Protein AF-A0A8J3K0A5-F1 (afdb_monomer)

Nearest PDB structures (foldseek):
  3t5o-assembly1_A  TM=2.737E-01  e=1.338E+00  Homo sapiens
  2wcy-assembly1_A  TM=2.728E-01  e=3.460E+00  Homo sapiens

pLDDT: mean 85.43, std 21.84, range [30.73, 98.69]

Radius of gyration: 24.12 Å; Cα contacts (8 Å, |Δi|>4): 200; chains: 1; bounding box: 89×27×46 Å

Structure (mmCIF, N/CA/C/O backbone):
data_AF-A0A8J3K0A5-F1
#
_entry.id   AF-A0A8J3K0A5-F1
#
loop_
_atom_site.group_PDB
_atom_site.id
_atom_site.type_symbol
_atom_site.label_atom_id
_atom_site.label_alt_id
_atom_site.label_comp_id
_atom_site.label_asym_id
_atom_site.label_entity_id
_atom_site.label_seq_id
_atom_site.pdbx_PDB_ins_code
_atom_site.Cartn_x
_atom_site.Cartn_y
_atom_site.Cartn_z
_atom_site.occupancy
_atom_site.B_iso_or_equiv
_atom_site.auth_seq_id
_atom_site.auth_comp_id
_atom_site.auth_asym_id
_atom_site.auth_atom_id
_atom_site.pdbx_PDB_model_num
ATOM 1 N N . MET A 1 1 ? -73.457 10.875 -28.216 1.00 34.12 1 MET A N 1
ATOM 2 C CA . MET A 1 1 ? -73.947 10.151 -27.025 1.00 34.12 1 MET A CA 1
ATOM 3 C C . MET A 1 1 ? -72.743 9.492 -26.361 1.00 34.12 1 MET A C 1
ATOM 5 O O . MET A 1 1 ? -71.979 8.877 -27.096 1.00 34.12 1 MET A O 1
ATOM 9 N N . PRO A 1 2 ? -72.504 9.724 -25.061 1.00 48.94 2 PRO A N 1
ATOM 10 C CA . PRO A 1 2 ? -71.159 9.831 -24.486 1.00 48.94 2 PRO A CA 1
ATOM 11 C C . PRO A 1 2 ? -70.897 8.840 -23.332 1.00 48.94 2 PRO A C 1
ATOM 13 O O . PRO A 1 2 ? -71.822 8.255 -22.785 1.00 48.94 2 PRO A O 1
ATOM 16 N N . SER A 1 3 ? -69.640 8.712 -22.911 1.00 42.50 3 SER A N 1
ATOM 17 C CA . SER A 1 3 ? -69.255 8.352 -21.535 1.00 42.50 3 SER A CA 1
ATOM 18 C C . SER A 1 3 ? -67.765 8.687 -21.392 1.00 42.50 3 SER A C 1
ATOM 20 O O . SER A 1 3 ? -66.949 8.043 -22.035 1.00 42.50 3 SER A O 1
ATOM 22 N N . SER A 1 4 ? -67.365 9.825 -20.823 1.00 46.44 4 SER A N 1
ATOM 23 C CA . SER A 1 4 ? -67.438 10.253 -19.411 1.00 46.44 4 SER A CA 1
ATOM 24 C C . SER A 1 4 ? -66.067 10.079 -18.745 1.00 46.44 4 SER A C 1
ATOM 26 O O . SER A 1 4 ? -65.517 8.983 -18.764 1.00 46.44 4 SER A O 1
ATOM 28 N N . GLY A 1 5 ? -65.560 11.155 -18.127 1.00 36.53 5 GLY A N 1
ATOM 29 C CA . GLY A 1 5 ? -64.600 11.066 -17.019 1.00 36.53 5 GLY A CA 1
ATOM 30 C C . GLY A 1 5 ? -63.287 11.845 -17.165 1.00 36.53 5 GLY A C 1
ATOM 31 O O . GLY A 1 5 ? -62.272 11.284 -17.555 1.00 36.53 5 GLY A O 1
ATOM 32 N N . TYR A 1 6 ? -63.289 13.118 -16.764 1.00 30.73 6 TYR A N 1
ATOM 33 C CA . TYR A 1 6 ? -62.121 13.837 -16.210 1.00 30.73 6 TYR A CA 1
ATOM 34 C C . TYR A 1 6 ? -61.970 13.490 -14.686 1.00 30.73 6 TYR A C 1
ATOM 36 O O . TYR A 1 6 ? -62.860 12.822 -14.165 1.00 30.73 6 TYR A O 1
ATOM 44 N N . PRO A 1 7 ? -61.063 14.094 -13.872 1.00 55.75 7 PRO A N 1
ATOM 45 C CA . PRO A 1 7 ? -59.589 14.001 -13.784 1.00 55.75 7 PRO A CA 1
ATOM 46 C C . PRO A 1 7 ? -59.056 13.712 -12.327 1.00 55.75 7 PRO A C 1
ATOM 48 O O . PRO A 1 7 ? -59.836 13.552 -11.398 1.00 55.75 7 PRO A O 1
ATOM 51 N N . VAL A 1 8 ? -57.718 13.781 -12.123 1.00 37.50 8 VAL A N 1
ATOM 52 C CA . VAL A 1 8 ? -56.935 14.041 -10.862 1.00 37.50 8 VAL A CA 1
ATOM 53 C C . VAL A 1 8 ? -56.779 12.931 -9.793 1.00 37.50 8 VAL A C 1
ATOM 55 O O . VAL A 1 8 ? -57.754 12.401 -9.283 1.00 37.50 8 VAL A O 1
ATOM 58 N N . GLN A 1 9 ? -55.520 12.694 -9.365 1.00 33.16 9 GLN A N 1
ATOM 59 C CA . GLN A 1 9 ? -54.971 12.785 -7.979 1.00 33.16 9 GLN A CA 1
ATOM 60 C C . GLN A 1 9 ? -53.694 11.929 -7.855 1.00 33.16 9 GLN A C 1
ATOM 62 O O . GLN A 1 9 ? -53.732 10.708 -7.914 1.00 33.16 9 GLN A O 1
ATOM 67 N N . SER A 1 10 ? -52.506 12.547 -7.830 1.00 47.12 10 SER A N 1
ATOM 68 C CA . SER A 1 10 ? -51.773 12.875 -6.591 1.00 47.12 10 SER A CA 1
ATOM 69 C C . SER A 1 10 ? -51.840 11.763 -5.554 1.00 47.12 10 SER A C 1
ATOM 71 O O . SER A 1 10 ? -52.837 11.699 -4.841 1.00 47.12 10 SER A O 1
ATOM 73 N N . 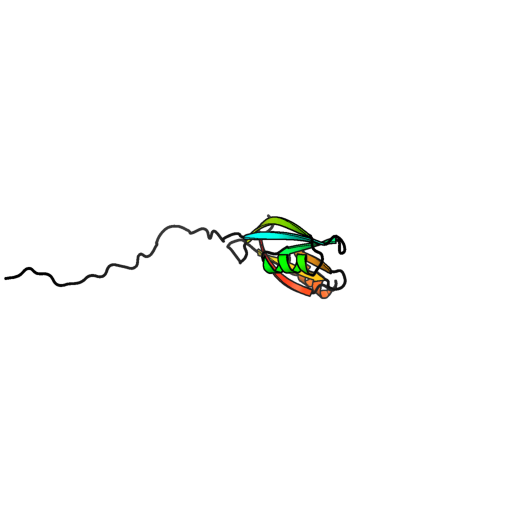ARG A 1 11 ? -50.777 10.955 -5.417 1.00 46.47 11 ARG A N 1
ATOM 74 C CA . ARG A 1 11 ? -50.453 10.263 -4.161 1.00 46.47 11 ARG A CA 1
ATOM 75 C C . ARG A 1 11 ? -48.939 10.158 -3.966 1.00 46.47 11 ARG A C 1
ATOM 77 O O . ARG A 1 11 ? -48.267 9.348 -4.583 1.00 46.47 11 ARG A O 1
ATOM 84 N N . ILE A 1 12 ? -48.487 11.028 -3.067 1.00 45.94 12 ILE A N 1
ATOM 85 C CA . ILE A 1 12 ? -47.586 10.783 -1.936 1.00 45.94 12 ILE A CA 1
ATOM 86 C C . ILE A 1 12 ? -46.203 10.175 -2.200 1.00 45.94 12 ILE A C 1
ATOM 88 O O . ILE A 1 12 ? -46.033 9.005 -2.518 1.00 45.94 12 ILE A O 1
ATOM 92 N N . SER A 1 13 ? -45.213 11.013 -1.882 1.00 50.41 13 SER A N 1
ATOM 93 C CA . SER A 1 13 ? -43.961 10.638 -1.233 1.00 50.41 13 SER A CA 1
ATOM 94 C C . SER A 1 13 ? -44.170 9.450 -0.290 1.00 50.41 13 SER A C 1
ATOM 96 O O . SER A 1 13 ? -44.820 9.581 0.750 1.00 50.41 13 SER A O 1
ATOM 98 N N . SER A 1 14 ? -43.624 8.288 -0.638 1.00 45.75 14 SER A N 1
ATOM 99 C CA . SER A 1 14 ? -43.356 7.260 0.356 1.00 45.75 14 SER A CA 1
ATOM 100 C C . SER A 1 14 ? -42.102 7.687 1.1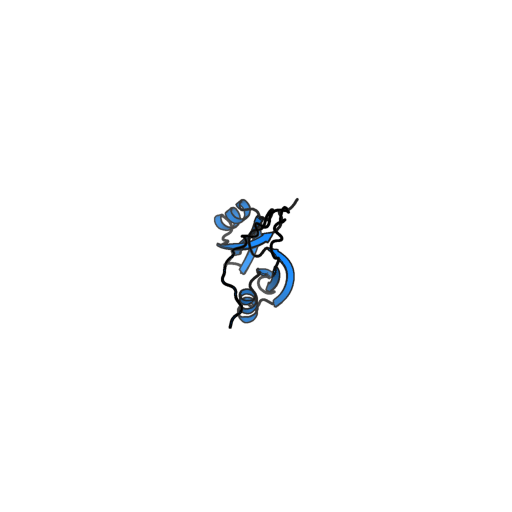07 1.00 45.75 14 SER A C 1
ATOM 102 O O . SER A 1 14 ? -40.979 7.367 0.720 1.00 45.75 14 SER A O 1
ATOM 104 N N . ALA A 1 15 ? -42.316 8.438 2.188 1.00 44.31 15 ALA A N 1
ATOM 105 C CA . ALA A 1 15 ? -41.392 8.448 3.303 1.00 44.31 15 ALA A CA 1
ATOM 106 C C . ALA A 1 15 ? -41.180 6.989 3.720 1.00 44.31 15 ALA A C 1
ATOM 108 O O . ALA A 1 15 ? -42.092 6.340 4.232 1.00 44.31 15 ALA A O 1
ATOM 109 N N . GLN A 1 16 ? -39.994 6.456 3.448 1.00 38.62 16 GLN A N 1
ATOM 110 C CA . GLN A 1 16 ? -39.589 5.158 3.957 1.00 38.62 16 GLN A CA 1
ATOM 111 C C . GLN A 1 16 ? -39.227 5.347 5.435 1.00 38.62 16 GLN A C 1
ATOM 113 O O . GLN A 1 16 ? -38.073 5.561 5.797 1.00 38.62 16 GLN A O 1
ATOM 118 N N . THR A 1 17 ? -40.240 5.358 6.300 1.00 42.75 17 THR A N 1
ATOM 119 C CA . THR A 1 17 ? -40.059 5.241 7.745 1.00 42.75 17 THR A CA 1
ATOM 120 C C . THR A 1 17 ? -39.925 3.765 8.115 1.00 42.75 17 THR A C 1
ATOM 122 O O . THR A 1 17 ? -40.810 2.965 7.830 1.00 42.75 17 THR A O 1
ATOM 125 N N . GLY A 1 18 ? -38.835 3.417 8.809 1.00 41.81 18 GLY A N 1
ATOM 126 C CA . GLY A 1 18 ? -38.829 2.264 9.718 1.00 41.81 18 GLY A CA 1
ATOM 127 C C . GLY A 1 18 ? -37.849 1.126 9.426 1.00 41.81 18 GLY A C 1
ATOM 128 O O . GLY A 1 18 ? -38.274 0.020 9.122 1.00 41.81 18 GLY A O 1
ATOM 129 N N . ALA A 1 19 ? -36.552 1.379 9.613 1.00 43.88 19 ALA A N 1
ATOM 130 C CA . ALA A 1 19 ? -35.572 0.490 10.258 1.00 43.88 19 ALA A CA 1
ATOM 131 C C . ALA A 1 19 ? -34.280 1.308 10.453 1.00 43.88 19 ALA A C 1
ATOM 133 O O . ALA A 1 19 ? -33.987 2.136 9.585 1.00 43.88 19 ALA A O 1
ATOM 134 N N . PRO A 1 20 ? -33.472 1.118 11.516 1.00 42.03 20 PRO A N 1
ATOM 135 C CA . PRO A 1 20 ? -32.083 1.549 11.467 1.00 42.03 20 PRO A CA 1
ATOM 136 C C . PRO A 1 20 ? -31.448 0.778 10.310 1.00 42.03 20 PRO A C 1
ATOM 138 O O . PRO A 1 20 ? -31.186 -0.417 10.425 1.00 42.03 20 PRO A O 1
ATOM 141 N N . GLN A 1 21 ? -31.283 1.424 9.158 1.00 34.81 21 GLN A N 1
ATOM 142 C CA . GLN A 1 21 ? -30.435 0.899 8.103 1.00 34.81 21 GLN A CA 1
ATOM 143 C C . GLN A 1 21 ? -29.045 0.851 8.728 1.00 34.81 21 GLN A C 1
ATOM 145 O O . GLN A 1 21 ? -28.407 1.888 8.895 1.00 34.81 21 GLN A O 1
ATOM 150 N N . THR A 1 22 ? -28.603 -0.324 9.176 1.00 45.81 22 THR A N 1
ATOM 151 C CA . THR A 1 22 ? -27.185 -0.524 9.449 1.00 45.81 22 THR A CA 1
ATOM 152 C C . THR A 1 22 ? -26.498 -0.206 8.128 1.00 45.81 22 THR A C 1
ATOM 154 O O . THR A 1 22 ? -26.852 -0.839 7.132 1.00 45.81 22 THR A O 1
ATOM 157 N N . PRO A 1 23 ? -25.617 0.800 8.042 1.00 49.22 23 PRO A N 1
ATOM 158 C CA . PRO A 1 23 ? -24.951 1.082 6.786 1.00 49.22 23 PRO A CA 1
ATOM 159 C C . PRO A 1 23 ? -24.079 -0.127 6.448 1.00 49.22 23 PRO A C 1
ATOM 161 O O . PRO A 1 23 ? -23.000 -0.320 7.000 1.00 49.22 23 PRO A O 1
ATOM 164 N N . SER A 1 24 ? -24.585 -0.983 5.563 1.00 53.75 24 SER A N 1
ATOM 165 C CA . SER A 1 24 ? -23.813 -2.023 4.905 1.00 53.75 24 SER A CA 1
ATOM 166 C C . SER A 1 24 ? -22.955 -1.316 3.867 1.00 53.75 24 SER A C 1
ATOM 168 O O . SER A 1 24 ? -23.349 -1.174 2.712 1.00 53.75 24 SER A O 1
ATOM 170 N N . GLY A 1 25 ? -21.817 -0.769 4.299 1.00 62.91 25 GLY A N 1
ATOM 171 C CA . GLY A 1 25 ? -20.816 -0.280 3.360 1.00 62.91 25 GLY A CA 1
ATOM 172 C C . GLY A 1 25 ? -20.468 -1.409 2.393 1.00 62.91 25 GLY A C 1
ATOM 173 O O . GLY A 1 25 ? -20.169 -2.517 2.834 1.00 62.91 25 GLY A O 1
ATOM 174 N N . SER A 1 26 ? -20.557 -1.160 1.086 1.00 82.25 26 SER A N 1
ATOM 175 C CA . SER A 1 26 ? -20.138 -2.150 0.093 1.00 82.25 26 SER A CA 1
ATOM 176 C C . SER A 1 26 ? -18.649 -2.426 0.278 1.00 82.25 26 SER A C 1
ATOM 178 O O . SER A 1 26 ? -17.844 -1.491 0.289 1.00 82.25 26 SER A O 1
ATOM 180 N N . THR A 1 27 ? -18.276 -3.695 0.427 1.00 93.19 27 THR A N 1
ATOM 181 C CA . THR A 1 27 ? -16.868 -4.095 0.444 1.00 93.19 27 THR A CA 1
ATOM 182 C C . THR A 1 27 ? -16.354 -4.309 -0.977 1.00 93.19 27 THR A C 1
ATOM 184 O O . THR A 1 27 ? -17.128 -4.573 -1.899 1.00 93.19 27 THR A O 1
ATOM 187 N N . THR A 1 28 ? -15.043 -4.192 -1.150 1.00 95.94 28 THR A N 1
ATOM 188 C CA . THR A 1 28 ? -14.312 -4.502 -2.379 1.00 95.94 28 THR A CA 1
ATOM 189 C C . THR A 1 28 ? -13.075 -5.337 -2.056 1.00 95.94 28 THR A C 1
ATOM 191 O O . THR A 1 28 ? -12.605 -5.351 -0.916 1.00 95.94 28 THR A O 1
ATOM 194 N N . ALA A 1 29 ? -12.530 -6.017 -3.061 1.00 97.62 29 ALA A N 1
ATOM 195 C CA . ALA A 1 29 ? -11.311 -6.797 -2.917 1.00 97.62 29 ALA A CA 1
ATOM 196 C C . ALA A 1 29 ? -10.093 -5.888 -2.683 1.00 97.62 29 ALA A C 1
ATOM 198 O O . ALA A 1 29 ? -9.874 -4.928 -3.425 1.00 97.62 29 ALA A O 1
ATOM 199 N N . LEU A 1 30 ? -9.278 -6.234 -1.686 1.00 98.25 30 LEU A N 1
ATOM 200 C CA . LEU A 1 30 ? -7.912 -5.743 -1.555 1.00 98.25 30 LEU A CA 1
ATOM 201 C C . LEU A 1 30 ? -6.989 -6.702 -2.308 1.00 98.25 30 LEU A C 1
ATOM 203 O O . LEU A 1 30 ? -6.846 -7.868 -1.932 1.00 98.25 30 LEU A O 1
ATOM 207 N N . LEU A 1 31 ? -6.401 -6.210 -3.388 1.00 98.62 31 LEU A N 1
ATOM 208 C CA . LEU A 1 31 ? -5.442 -6.923 -4.220 1.00 98.62 31 LEU A CA 1
ATOM 209 C C . LEU A 1 31 ? -4.068 -6.860 -3.558 1.00 98.62 31 LEU A C 1
ATOM 211 O O . LEU A 1 31 ? -3.716 -5.828 -2.981 1.00 98.62 31 LEU A O 1
ATOM 215 N N . ARG A 1 32 ? -3.312 -7.953 -3.640 1.00 98.69 32 ARG A N 1
ATOM 216 C CA . ARG A 1 32 ? -1.949 -8.058 -3.125 1.00 98.69 32 ARG A CA 1
ATOM 217 C C . ARG A 1 32 ? -1.012 -8.453 -4.249 1.00 98.69 32 ARG A C 1
ATOM 219 O O . ARG A 1 32 ? -1.262 -9.426 -4.956 1.00 98.69 32 ARG A O 1
ATOM 226 N N . MET A 1 33 ? 0.090 -7.730 -4.362 1.00 98.62 33 MET A N 1
ATOM 22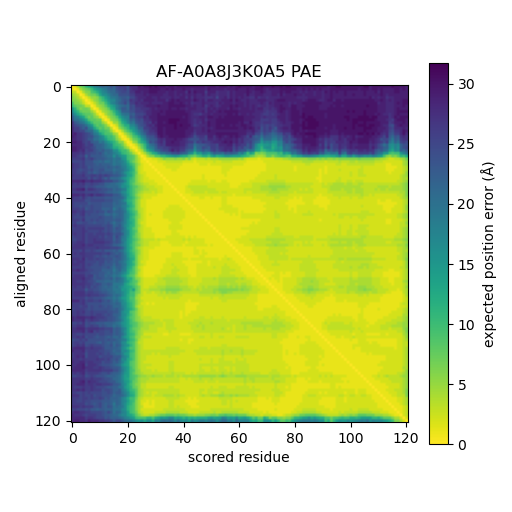7 C CA . MET A 1 33 ? 1.165 -8.058 -5.281 1.00 98.62 33 MET A CA 1
ATOM 228 C C . MET A 1 33 ? 2.492 -8.069 -4.532 1.00 98.62 33 MET A C 1
ATOM 230 O O . MET A 1 33 ? 2.690 -7.276 -3.613 1.00 98.62 33 MET A O 1
ATOM 234 N N . TYR A 1 34 ? 3.407 -8.938 -4.949 1.00 98.50 34 TYR A N 1
ATOM 235 C CA . TYR A 1 34 ? 4.716 -9.102 -4.326 1.00 98.50 34 TYR A CA 1
ATOM 236 C C . TYR A 1 34 ? 5.843 -8.787 -5.305 1.00 98.50 34 TYR A C 1
ATOM 238 O O . TYR A 1 34 ? 5.868 -9.311 -6.419 1.00 98.50 34 TYR A O 1
ATOM 246 N N . ASN A 1 35 ? 6.806 -7.969 -4.886 1.00 97.88 35 ASN A N 1
ATOM 247 C CA . ASN A 1 35 ? 8.030 -7.732 -5.642 1.00 97.88 35 ASN A CA 1
ATOM 248 C C . ASN A 1 35 ? 9.191 -8.535 -5.024 1.00 97.88 35 ASN A C 1
ATOM 250 O O . ASN A 1 35 ? 9.661 -8.193 -3.938 1.00 97.88 35 ASN A O 1
ATOM 254 N N . PRO A 1 36 ? 9.716 -9.579 -5.695 1.00 95.94 36 PRO A N 1
ATOM 255 C CA . PRO A 1 36 ? 10.778 -10.418 -5.135 1.00 95.94 36 PRO A CA 1
ATOM 256 C C . PRO A 1 36 ? 12.146 -9.722 -5.045 1.00 95.94 36 PRO A C 1
ATOM 258 O O . PRO A 1 36 ? 13.024 -10.207 -4.329 1.00 95.94 36 PRO A O 1
ATOM 261 N N . VAL A 1 37 ? 12.346 -8.606 -5.756 1.00 93.81 37 VAL A N 1
ATOM 262 C CA . VAL A 1 37 ? 13.603 -7.844 -5.756 1.00 93.81 37 VAL A CA 1
ATOM 263 C C . VAL A 1 37 ? 13.666 -6.919 -4.544 1.00 93.81 37 VAL A C 1
ATOM 265 O O . VAL A 1 37 ? 14.613 -7.010 -3.763 1.00 93.81 37 VAL A O 1
ATOM 268 N N . SER A 1 38 ? 12.656 -6.065 -4.354 1.00 94.25 38 SER A N 1
ATOM 269 C CA . SER A 1 38 ? 12.575 -5.180 -3.180 1.00 94.25 38 SER A CA 1
ATOM 270 C C . SER A 1 38 ? 12.083 -5.901 -1.921 1.00 94.25 38 SER A C 1
ATOM 272 O O . SER A 1 38 ? 12.286 -5.400 -0.818 1.00 94.25 38 SER A O 1
ATOM 274 N N . ARG A 1 39 ? 11.492 -7.097 -2.072 1.00 95.25 39 ARG A N 1
ATOM 275 C CA . ARG A 1 39 ? 10.774 -7.853 -1.028 1.00 95.25 39 ARG A CA 1
ATOM 276 C C . ARG A 1 39 ? 9.555 -7.109 -0.472 1.00 95.25 39 ARG A C 1
ATOM 278 O O . ARG A 1 39 ? 9.138 -7.382 0.652 1.00 95.25 39 ARG A O 1
ATOM 285 N N . ASP A 1 40 ? 8.991 -6.210 -1.271 1.00 97.62 40 ASP A N 1
ATOM 286 C CA . ASP A 1 40 ? 7.834 -5.391 -0.921 1.00 97.62 40 ASP A CA 1
ATOM 287 C C . ASP A 1 40 ? 6.500 -6.078 -1.252 1.00 97.62 40 ASP A C 1
ATOM 289 O O . ASP A 1 40 ? 6.417 -6.880 -2.189 1.00 97.62 40 ASP A O 1
ATOM 293 N N . HIS A 1 41 ? 5.454 -5.722 -0.501 1.00 97.88 41 HIS A N 1
ATOM 294 C CA . HIS A 1 41 ? 4.072 -6.011 -0.871 1.00 97.88 41 HIS A CA 1
ATOM 295 C C . HIS A 1 41 ? 3.299 -4.720 -1.149 1.00 97.88 41 HIS A C 1
ATOM 297 O O . HIS A 1 41 ? 3.146 -3.860 -0.279 1.00 97.88 41 HIS A O 1
ATOM 303 N N . LEU A 1 42 ? 2.675 -4.665 -2.322 1.00 98.38 42 LEU A N 1
ATOM 304 C CA . LEU A 1 42 ? 1.729 -3.620 -2.680 1.00 98.38 42 LEU A CA 1
ATOM 305 C C . LEU A 1 42 ? 0.300 -4.119 -2.443 1.00 98.38 42 LEU A C 1
ATOM 307 O O . LEU A 1 42 ? -0.108 -5.150 -2.980 1.00 98.38 42 LEU A O 1
ATOM 311 N N . TYR A 1 43 ? -0.462 -3.359 -1.658 1.00 98.38 43 TYR A N 1
ATOM 312 C CA . TYR A 1 43 ? -1.881 -3.571 -1.412 1.00 98.38 43 TYR A CA 1
ATOM 313 C C . TYR A 1 43 ? -2.688 -2.429 -2.022 1.00 98.38 43 TYR A C 1
ATOM 315 O O . TYR A 1 43 ? -2.433 -1.250 -1.757 1.00 98.38 43 TYR A O 1
ATOM 323 N N . THR A 1 44 ? -3.690 -2.775 -2.825 1.00 98.19 44 THR A N 1
ATOM 324 C CA . THR A 1 44 ? -4.535 -1.784 -3.496 1.00 98.19 44 THR A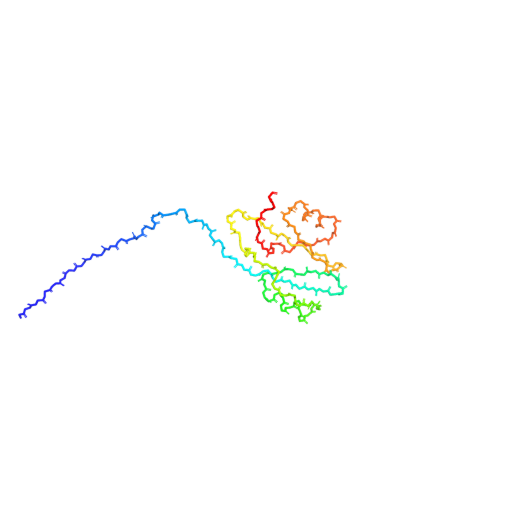 CA 1
ATOM 325 C C . THR A 1 44 ? -5.938 -2.298 -3.774 1.00 98.19 44 THR A C 1
ATOM 327 O O . THR A 1 44 ? -6.160 -3.490 -3.964 1.00 98.19 44 THR A O 1
ATOM 330 N N . THR A 1 45 ? -6.905 -1.388 -3.828 1.00 97.75 45 THR A N 1
ATOM 331 C CA . THR A 1 45 ? -8.251 -1.669 -4.350 1.00 97.75 45 THR A CA 1
ATOM 332 C C . THR A 1 45 ? -8.372 -1.337 -5.845 1.00 97.75 45 THR A C 1
ATOM 334 O O . THR A 1 45 ? -9.399 -1.617 -6.463 1.00 97.75 45 THR A O 1
ATOM 337 N N . SER A 1 46 ? -7.327 -0.756 -6.447 1.00 97.75 46 SER A N 1
ATOM 338 C CA . SER A 1 46 ? -7.292 -0.337 -7.847 1.00 97.75 46 SER A CA 1
ATOM 339 C C . SER A 1 46 ? -6.724 -1.433 -8.747 1.00 97.75 46 SER A C 1
ATOM 341 O O . SER A 1 46 ? -5.529 -1.727 -8.73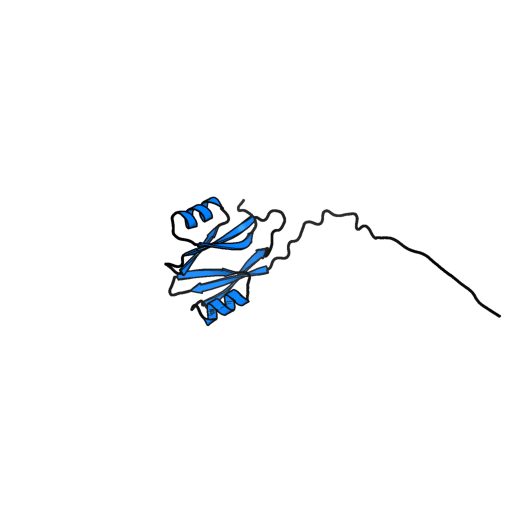0 1.00 97.75 46 SER A O 1
ATOM 343 N N . ALA A 1 47 ? -7.575 -1.993 -9.609 1.00 97.25 47 ALA A N 1
ATOM 344 C CA . ALA A 1 47 ? -7.145 -2.930 -10.646 1.00 97.25 47 ALA A CA 1
ATOM 345 C C . ALA A 1 47 ? -6.102 -2.311 -11.596 1.00 97.25 47 ALA A C 1
ATOM 347 O O . ALA A 1 47 ? -5.151 -2.983 -11.973 1.00 97.25 47 ALA A O 1
ATOM 348 N N . ALA A 1 48 ? -6.236 -1.020 -11.920 1.00 98.38 48 ALA A N 1
ATOM 349 C CA . ALA A 1 48 ? -5.285 -0.323 -12.781 1.00 98.38 48 ALA A CA 1
ATOM 350 C C . ALA A 1 48 ? -3.897 -0.183 -12.130 1.00 98.38 48 ALA A C 1
ATOM 352 O O . ALA A 1 48 ? -2.886 -0.296 -12.816 1.00 98.38 48 ALA A O 1
ATOM 353 N N . GLU A 1 49 ? -3.837 0.030 -10.810 1.00 98.12 49 GLU A N 1
ATOM 354 C CA . GLU A 1 49 ? -2.562 0.087 -10.084 1.00 98.12 49 GLU A CA 1
ATOM 355 C C . GLU A 1 49 ? -1.881 -1.285 -10.051 1.00 98.12 49 GLU A C 1
ATOM 357 O O . GLU A 1 49 ? -0.683 -1.365 -10.312 1.00 98.12 49 GLU A O 1
ATOM 362 N N . ARG A 1 50 ? -2.643 -2.365 -9.817 1.00 98.50 50 ARG A N 1
ATOM 363 C CA . ARG A 1 50 ? -2.138 -3.740 -9.962 1.00 98.50 50 ARG A CA 1
ATOM 364 C C . ARG A 1 50 ? -1.571 -3.965 -11.362 1.00 98.50 50 ARG A C 1
ATOM 366 O O . ARG A 1 50 ? -0.442 -4.428 -11.482 1.00 98.50 50 ARG A O 1
ATOM 373 N N . ASP A 1 51 ? -2.343 -3.654 -12.401 1.00 98.50 51 ASP A N 1
ATOM 374 C CA . ASP A 1 51 ? -1.951 -3.935 -13.787 1.00 98.50 51 ASP A CA 1
ATOM 375 C C . ASP A 1 51 ? -0.660 -3.192 -14.157 1.00 98.50 51 ASP A C 1
ATOM 377 O O . ASP A 1 51 ? 0.256 -3.789 -14.719 1.00 98.50 51 ASP A O 1
ATOM 381 N N . ASN A 1 52 ? -0.541 -1.927 -13.750 1.00 98.44 52 ASN A N 1
ATOM 382 C CA . ASN A 1 52 ? 0.671 -1.124 -13.903 1.00 98.44 52 ASN A CA 1
ATOM 383 C C . ASN A 1 52 ? 1.855 -1.702 -13.103 1.00 98.44 52 ASN A C 1
ATOM 385 O O . ASN A 1 52 ? 2.945 -1.862 -13.644 1.00 98.44 52 ASN A O 1
ATOM 389 N N . ALA A 1 53 ? 1.654 -2.079 -11.835 1.00 97.81 53 ALA A N 1
ATOM 390 C CA . ALA A 1 53 ? 2.703 -2.660 -10.992 1.00 97.81 53 ALA A CA 1
ATOM 391 C C . ALA A 1 53 ? 3.278 -3.963 -11.576 1.00 97.81 53 ALA A C 1
ATOM 393 O O . ALA A 1 53 ? 4.492 -4.184 -11.540 1.00 97.81 53 ALA A O 1
ATOM 394 N N . VAL A 1 54 ? 2.409 -4.809 -12.134 1.00 98.31 54 VAL A N 1
ATOM 395 C CA . VAL A 1 54 ? 2.794 -6.070 -12.780 1.00 98.31 54 VAL A CA 1
ATOM 396 C C . VAL A 1 54 ? 3.492 -5.821 -14.115 1.00 98.31 54 VAL A C 1
ATOM 398 O O . VAL A 1 54 ? 4.510 -6.454 -14.392 1.00 9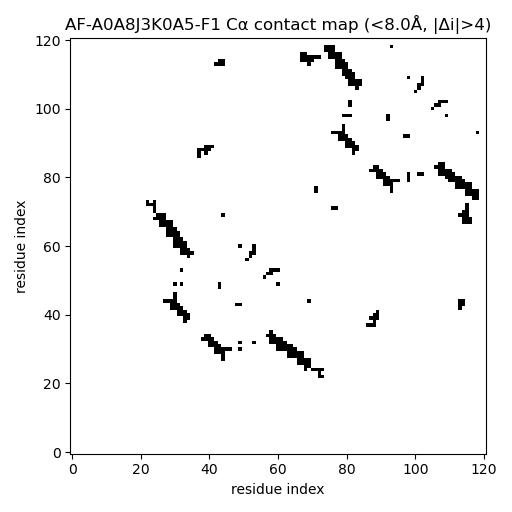8.31 54 VAL A O 1
ATOM 401 N N . ALA A 1 55 ? 2.973 -4.905 -14.935 1.00 98.25 55 ALA A N 1
ATOM 402 C CA . ALA A 1 55 ? 3.521 -4.630 -16.260 1.00 98.25 55 ALA A CA 1
ATOM 403 C C . ALA A 1 55 ? 4.901 -3.960 -16.201 1.00 98.25 55 ALA A C 1
ATOM 405 O O . ALA A 1 55 ? 5.809 -4.367 -16.925 1.00 98.25 55 ALA A O 1
ATOM 406 N N . ASP A 1 56 ? 5.063 -2.970 -15.320 1.00 97.75 56 ASP A N 1
ATOM 407 C CA . ASP A 1 56 ? 6.165 -2.011 -15.426 1.00 97.75 56 ASP A CA 1
ATOM 408 C C . ASP A 1 56 ? 7.124 -2.027 -14.228 1.00 97.75 56 ASP A C 1
ATOM 410 O O . ASP A 1 56 ? 8.261 -1.567 -14.340 1.00 97.75 56 ASP A O 1
ATOM 414 N N . PHE A 1 57 ? 6.709 -2.578 -13.081 1.00 95.88 57 PHE A N 1
ATOM 415 C CA . PHE A 1 57 ? 7.466 -2.473 -11.823 1.00 95.88 57 PHE A CA 1
ATOM 416 C C . PHE A 1 57 ? 7.913 -3.824 -11.248 1.00 95.88 57 PHE A C 1
ATOM 418 O O . PHE A 1 57 ? 8.465 -3.874 -10.148 1.00 95.88 57 PHE A O 1
ATOM 425 N N . GLY A 1 58 ? 7.718 -4.921 -11.987 1.00 96.56 58 GLY A N 1
ATOM 426 C CA . GLY A 1 58 ? 8.227 -6.248 -11.623 1.00 96.56 58 GLY A CA 1
ATOM 427 C C . GLY A 1 58 ? 7.506 -6.910 -10.446 1.00 96.56 58 GLY A C 1
ATOM 428 O O . GLY A 1 58 ? 8.057 -7.823 -9.828 1.00 96.56 58 GLY A O 1
ATOM 429 N N . TYR A 1 59 ? 6.295 -6.455 -10.122 1.00 98.44 59 TYR A N 1
ATOM 430 C CA . TYR A 1 59 ? 5.448 -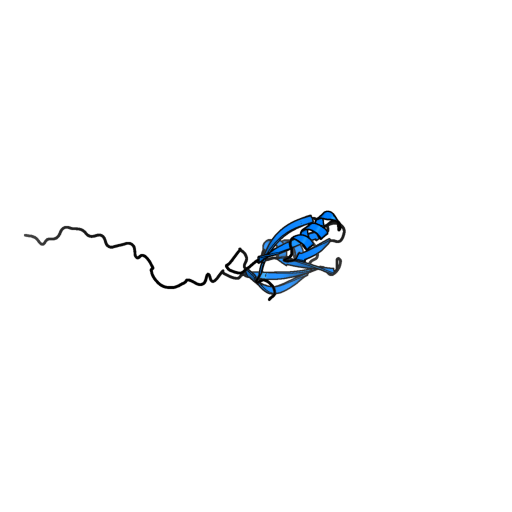7.122 -9.140 1.00 98.44 59 TYR A CA 1
ATOM 431 C C . TYR A 1 59 ? 4.796 -8.374 -9.738 1.00 98.44 59 TYR A C 1
ATOM 433 O O . TYR A 1 59 ? 4.465 -8.431 -10.920 1.00 98.44 59 TYR A O 1
ATOM 441 N N . VAL A 1 60 ? 4.565 -9.371 -8.891 1.00 98.62 60 VAL A N 1
ATOM 442 C CA . VAL A 1 60 ? 3.797 -10.577 -9.199 1.00 98.62 60 VAL A CA 1
ATOM 443 C C . VAL A 1 60 ? 2.447 -10.472 -8.502 1.00 98.62 60 VAL A C 1
ATOM 445 O O . VAL A 1 60 ? 2.399 -10.236 -7.297 1.00 98.62 60 VAL A O 1
ATOM 448 N N . ASP A 1 61 ? 1.358 -10.637 -9.251 1.00 98.38 61 ASP A N 1
ATOM 449 C CA . ASP A 1 61 ? 0.010 -10.667 -8.680 1.00 98.38 61 ASP A CA 1
ATOM 450 C C . ASP A 1 61 ? -0.196 -11.924 -7.826 1.00 98.38 61 ASP A C 1
ATOM 452 O O . ASP A 1 61 ? -0.038 -13.048 -8.305 1.00 98.38 61 ASP A O 1
ATOM 456 N N . GLU A 1 62 ? -0.547 -11.727 -6.556 1.00 98.56 62 GLU A N 1
ATOM 457 C CA . GLU A 1 62 ? -0.870 -12.794 -5.607 1.00 98.56 62 GLU A CA 1
ATOM 458 C C . GLU A 1 62 ? -2.383 -12.918 -5.360 1.00 98.56 62 GLU A C 1
ATOM 460 O O . GLU A 1 62 ? -2.824 -13.770 -4.583 1.00 98.56 62 GLU A O 1
ATOM 465 N N . GLY A 1 63 ? -3.193 -12.100 -6.037 1.00 97.81 63 GLY A N 1
ATOM 466 C CA . GLY A 1 63 ? -4.646 -12.144 -6.009 1.00 97.81 63 GLY A CA 1
ATOM 467 C C . GLY A 1 63 ? -5.273 -11.347 -4.866 1.00 97.81 63 GLY A C 1
ATOM 468 O O . GLY A 1 63 ? -4.770 -10.318 -4.414 1.00 97.81 63 GLY A O 1
ATOM 469 N N . VAL A 1 64 ? -6.450 -11.797 -4.424 1.00 98.38 64 VAL A N 1
ATOM 470 C CA . VAL A 1 64 ? -7.247 -11.110 -3.398 1.00 98.38 64 VAL A CA 1
ATOM 471 C C . VAL A 1 64 ? -6.768 -11.518 -2.006 1.00 98.38 64 VAL A C 1
ATOM 473 O O . VAL A 1 64 ? -6.930 -12.671 -1.613 1.00 98.38 64 VAL A O 1
ATOM 476 N N . ALA A 1 65 ? -6.248 -10.565 -1.232 1.00 97.38 65 ALA A N 1
ATOM 477 C CA . ALA A 1 65 ? -5.860 -10.795 0.159 1.00 97.38 65 ALA A CA 1
ATOM 478 C C . ALA A 1 65 ? -7.075 -10.873 1.092 1.00 97.38 65 ALA A C 1
ATOM 480 O O . ALA A 1 65 ? -7.161 -11.767 1.933 1.00 97.38 65 ALA A O 1
ATOM 481 N N . CYS A 1 66 ? -8.013 -9.931 0.960 1.00 96.31 66 CYS A N 1
ATOM 482 C CA . CYS A 1 66 ? -9.233 -9.872 1.766 1.00 96.31 66 CYS A CA 1
ATOM 483 C C . CYS A 1 66 ? -10.267 -8.904 1.162 1.00 96.31 66 CYS A C 1
ATOM 485 O O . CYS A 1 66 ? -10.062 -8.332 0.092 1.00 96.31 66 CYS A O 1
ATOM 487 N N . GLN A 1 67 ? -11.398 -8.737 1.852 1.00 96.44 67 GLN A N 1
ATOM 488 C CA . GLN A 1 67 ? -12.416 -7.733 1.541 1.00 96.44 67 GLN A CA 1
ATOM 489 C C . GLN A 1 67 ? -12.262 -6.531 2.480 1.00 96.44 67 GLN A C 1
ATOM 491 O O . GLN A 1 67 ? -12.131 -6.708 3.692 1.00 96.44 67 GLN A O 1
ATOM 496 N N . VAL A 1 68 ? -12.304 -5.322 1.926 1.00 96.81 68 VAL A N 1
ATOM 497 C CA . VAL A 1 68 ? -12.138 -4.044 2.641 1.00 96.81 68 VAL A CA 1
ATOM 498 C C . VAL A 1 68 ? -13.202 -3.038 2.217 1.00 96.81 68 VAL A C 1
ATOM 500 O O . VAL A 1 68 ? -13.892 -3.234 1.217 1.00 96.81 68 VAL A O 1
ATOM 503 N N . PHE A 1 69 ? -13.336 -1.931 2.943 1.00 96.44 69 PHE A N 1
ATOM 504 C CA . PHE A 1 69 ? -14.209 -0.834 2.532 1.00 96.44 69 PHE A CA 1
ATOM 505 C C . PHE A 1 69 ? -13.420 0.146 1.657 1.00 96.44 69 PHE A C 1
ATOM 507 O O . PHE A 1 69 ? -12.416 0.705 2.093 1.00 96.44 69 PHE A O 1
ATOM 514 N N . ALA A 1 70 ? -13.864 0.372 0.418 1.00 93.19 70 ALA A N 1
ATOM 515 C CA . ALA A 1 70 ? -13.204 1.327 -0.483 1.00 93.19 70 ALA A CA 1
ATOM 516 C C . ALA A 1 70 ? -13.287 2.769 0.051 1.00 93.19 70 ALA A C 1
ATOM 518 O O . ALA A 1 70 ? -12.367 3.566 -0.102 1.00 93.19 70 ALA A O 1
ATOM 519 N N . THR A 1 71 ? -14.393 3.090 0.719 1.00 93.56 71 THR A N 1
ATOM 520 C CA . THR A 1 71 ? -14.687 4.403 1.298 1.00 93.56 71 THR A CA 1
ATOM 521 C C . THR A 1 71 ? -15.062 4.263 2.767 1.00 93.56 71 THR A C 1
ATOM 523 O O . THR A 1 71 ? -15.414 3.174 3.221 1.00 93.56 71 THR A O 1
ATOM 526 N N . ALA A 1 72 ? -15.044 5.374 3.505 1.00 94.06 72 ALA A N 1
ATOM 527 C CA . ALA A 1 72 ? -15.451 5.391 4.903 1.00 94.06 72 ALA A CA 1
ATOM 528 C C . ALA A 1 72 ? -16.861 4.804 5.089 1.00 94.06 72 ALA A C 1
ATOM 530 O O . ALA A 1 72 ? -17.810 5.174 4.395 1.00 94.06 72 ALA A O 1
ATOM 531 N N . SER A 1 73 ? -16.987 3.899 6.055 1.00 93.62 73 SER A N 1
ATOM 532 C CA . SER A 1 73 ? -18.254 3.344 6.530 1.00 93.62 73 SER A CA 1
ATOM 533 C C . SER A 1 73 ? -18.331 3.424 8.057 1.00 93.62 73 SER A C 1
ATOM 535 O O . SER A 1 73 ? -17.333 3.686 8.737 1.00 93.62 73 SER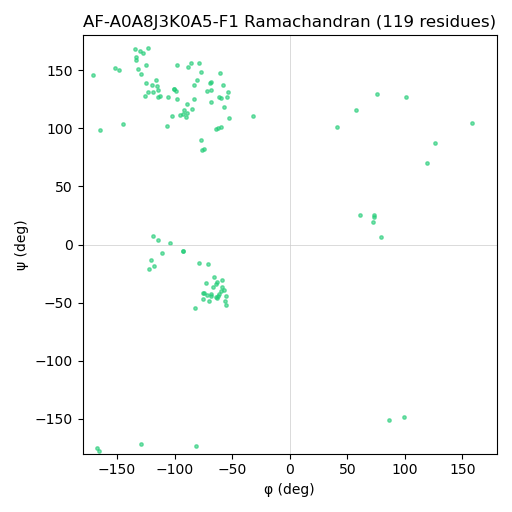 A O 1
ATOM 537 N N . THR A 1 74 ? -19.517 3.225 8.628 1.00 92.56 74 THR A N 1
ATOM 538 C CA . THR A 1 74 ? -19.719 3.357 10.076 1.00 92.56 74 THR A CA 1
ATOM 539 C C . THR A 1 74 ? -18.843 2.381 10.852 1.00 92.56 74 THR A C 1
ATOM 541 O O . THR A 1 74 ? -18.882 1.172 10.634 1.00 92.56 74 THR A O 1
ATOM 544 N N . GLY A 1 75 ? -18.070 2.925 11.793 1.00 92.19 75 GLY A N 1
ATOM 545 C CA . GLY A 1 75 ? -17.171 2.149 12.645 1.00 92.19 75 GLY A CA 1
ATOM 546 C C . GLY A 1 75 ? -15.856 1.743 11.979 1.00 92.19 75 GLY A C 1
ATOM 547 O O . GLY A 1 75 ? -15.101 0.993 12.586 1.00 92.19 75 GLY A O 1
ATOM 548 N N . THR A 1 76 ? -15.570 2.221 10.765 1.00 95.69 76 THR A N 1
ATOM 549 C CA . THR A 1 76 ? -14.290 1.978 10.081 1.00 95.69 76 THR A CA 1
ATOM 550 C C . THR A 1 76 ? -13.335 3.158 10.245 1.00 95.69 76 THR A C 1
ATOM 552 O O . THR A 1 76 ? -13.764 4.296 10.442 1.00 95.69 76 THR A O 1
ATOM 555 N N . ILE A 1 77 ? -12.038 2.880 10.155 1.00 96.94 77 ILE A N 1
ATOM 556 C CA . ILE A 1 77 ? -10.943 3.852 10.177 1.00 96.94 77 ILE A CA 1
ATOM 557 C C . ILE A 1 77 ? -10.070 3.678 8.924 1.00 96.94 77 ILE A C 1
ATOM 559 O O . ILE A 1 77 ? -10.063 2.588 8.343 1.00 96.94 77 ILE A O 1
ATOM 563 N N . PRO A 1 78 ? -9.359 4.724 8.466 1.00 97.38 78 PRO A N 1
ATOM 564 C CA . PRO A 1 78 ? -8.514 4.618 7.282 1.00 97.38 78 PRO A CA 1
ATOM 565 C C . PRO A 1 78 ? -7.291 3.728 7.540 1.00 97.38 78 PRO A C 1
ATOM 567 O O . PRO A 1 78 ? -6.643 3.830 8.582 1.00 97.38 78 PRO A O 1
ATOM 570 N N . LEU A 1 79 ? -6.950 2.902 6.554 1.00 97.88 79 LEU A N 1
ATOM 571 C CA . LEU A 1 79 ? -5.634 2.291 6.413 1.00 97.88 79 LEU A CA 1
ATOM 572 C C . LEU A 1 79 ? -4.771 3.232 5.568 1.00 97.88 79 LEU A C 1
ATOM 574 O O . LEU A 1 79 ? -5.022 3.420 4.375 1.00 97.88 79 LEU A O 1
ATOM 578 N N . LEU A 1 80 ? -3.788 3.852 6.205 1.00 98.25 80 LEU A N 1
ATOM 579 C CA . LEU A 1 80 ? -2.872 4.809 5.599 1.00 98.25 80 LEU A CA 1
ATOM 580 C C . LEU A 1 80 ? -1.744 4.057 4.899 1.00 98.25 80 LEU A C 1
ATOM 582 O O . LEU A 1 80 ? -1.207 3.108 5.469 1.00 98.25 80 LEU A O 1
ATOM 586 N N . ARG A 1 81 ? -1.380 4.499 3.695 1.00 98.50 81 ARG A N 1
ATOM 587 C CA . ARG A 1 81 ? -0.260 3.980 2.908 1.00 98.50 81 ARG A CA 1
ATOM 588 C C . ARG A 1 81 ? 0.808 5.053 2.759 1.00 98.50 81 ARG A C 1
ATOM 590 O O . ARG A 1 81 ? 0.517 6.208 2.434 1.00 98.50 81 ARG A O 1
ATOM 597 N N . VAL A 1 82 ? 2.050 4.660 2.998 1.00 98.56 82 VAL A N 1
ATOM 598 C CA . VAL A 1 82 ? 3.231 5.479 2.735 1.00 98.56 82 VAL A CA 1
ATOM 599 C C . VAL A 1 82 ? 4.268 4.660 1.980 1.00 98.56 82 VAL A C 1
ATOM 601 O O . VAL A 1 82 ? 4.351 3.446 2.151 1.00 98.56 82 VAL A O 1
ATOM 604 N N . TYR A 1 83 ? 5.075 5.331 1.169 1.00 98.12 83 TYR A N 1
ATOM 605 C CA . TYR A 1 83 ? 6.061 4.710 0.292 1.00 98.12 83 TYR A CA 1
ATOM 606 C C . TYR A 1 83 ? 7.454 5.275 0.551 1.00 98.12 83 TYR A C 1
ATOM 608 O O . TYR A 1 83 ? 7.614 6.479 0.736 1.00 98.12 83 TYR A O 1
ATOM 616 N N . LYS A 1 84 ? 8.483 4.429 0.557 1.00 97.56 84 LYS A N 1
ATOM 617 C CA . LYS A 1 84 ? 9.887 4.840 0.668 1.00 97.56 84 LYS A CA 1
ATOM 618 C C . LYS A 1 84 ? 10.588 4.682 -0.683 1.00 97.56 84 LYS A C 1
ATOM 620 O O . LYS A 1 84 ? 11.035 3.578 -1.005 1.00 97.56 84 LYS A O 1
ATOM 625 N N . PRO A 1 85 ? 10.805 5.776 -1.440 1.00 95.88 85 PRO A N 1
ATOM 626 C CA . PRO A 1 85 ? 11.437 5.710 -2.760 1.00 95.88 85 PRO A CA 1
ATOM 627 C C . PRO A 1 85 ? 12.843 5.109 -2.753 1.00 95.88 85 PRO A C 1
ATOM 629 O O . PRO A 1 85 ? 13.249 4.482 -3.724 1.00 95.88 85 PRO A O 1
ATOM 632 N N . ALA A 1 86 ? 13.584 5.287 -1.656 1.00 95.31 86 ALA A N 1
ATOM 633 C CA . ALA A 1 86 ? 14.952 4.792 -1.536 1.00 95.31 86 ALA A CA 1
ATOM 634 C C . ALA A 1 86 ? 15.052 3.256 -1.543 1.00 95.31 86 ALA A C 1
ATOM 636 O O . ALA A 1 86 ? 16.085 2.722 -1.936 1.00 95.31 86 ALA A O 1
ATOM 637 N N . THR A 1 87 ? 14.009 2.553 -1.092 1.00 94.12 87 THR A N 1
ATOM 638 C CA . THR A 1 87 ? 14.002 1.083 -0.980 1.00 94.12 87 THR A CA 1
ATOM 639 C C . THR A 1 87 ? 12.899 0.419 -1.797 1.00 94.12 87 THR A C 1
ATOM 641 O O . THR A 1 87 ? 12.951 -0.792 -1.985 1.00 94.12 87 THR A O 1
ATOM 644 N N . GLY A 1 88 ? 11.917 1.181 -2.282 1.00 92.88 88 GLY A N 1
ATOM 645 C CA . GLY A 1 88 ? 10.739 0.628 -2.944 1.00 92.88 88 GLY A CA 1
ATOM 646 C C . GLY A 1 88 ? 9.759 -0.047 -1.980 1.00 92.88 88 GLY A C 1
ATOM 647 O O . GLY A 1 88 ? 9.061 -0.962 -2.398 1.00 92.88 88 GLY A O 1
ATOM 648 N N . ASP A 1 89 ? 9.761 0.353 -0.705 1.00 95.69 89 ASP A N 1
ATOM 649 C CA . ASP A 1 89 ? 8.988 -0.278 0.377 1.00 95.69 89 ASP A CA 1
ATOM 650 C C . ASP A 1 89 ? 7.691 0.490 0.656 1.00 95.69 89 ASP A C 1
ATOM 652 O O . ASP A 1 89 ? 7.722 1.717 0.817 1.00 95.69 89 ASP A O 1
ATOM 656 N N . HIS A 1 90 ? 6.577 -0.230 0.752 1.00 97.81 90 HIS A N 1
ATOM 657 C CA . HIS A 1 90 ? 5.292 0.287 1.196 1.00 97.81 90 HIS A CA 1
ATOM 658 C C . HIS A 1 90 ? 5.035 -0.092 2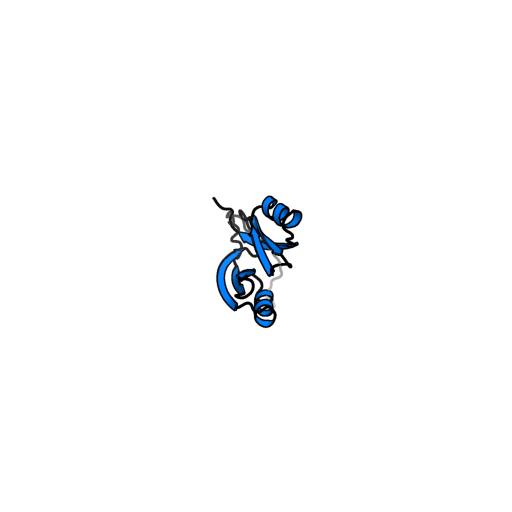.651 1.00 97.81 90 HIS A C 1
ATOM 660 O O . HIS A 1 90 ? 5.135 -1.246 3.066 1.00 97.81 90 HIS A O 1
ATOM 666 N N . PHE A 1 91 ? 4.593 0.893 3.420 1.00 96.75 91 PHE A N 1
ATOM 667 C CA . PHE A 1 91 ? 4.203 0.718 4.806 1.00 96.75 91 PHE A CA 1
ATOM 668 C C . PHE A 1 91 ? 2.733 1.109 5.003 1.00 96.75 91 PHE A C 1
ATOM 670 O O . PHE A 1 91 ? 2.267 2.120 4.471 1.00 96.75 91 PHE A O 1
ATOM 677 N N . TYR A 1 92 ? 2.005 0.291 5.770 1.00 97.75 92 TYR A N 1
ATOM 678 C CA . TYR A 1 92 ? 0.566 0.428 5.991 1.00 97.75 92 TYR A CA 1
ATOM 679 C C . TYR A 1 92 ? 0.259 0.490 7.481 1.00 97.75 92 TYR A C 1
ATOM 681 O O . TYR A 1 92 ? 0.649 -0.400 8.236 1.00 97.75 92 TYR A O 1
ATOM 689 N N . THR A 1 93 ? -0.483 1.509 7.905 1.00 97.62 93 THR A N 1
ATOM 690 C CA . THR A 1 93 ? -0.852 1.684 9.313 1.00 97.62 93 THR A CA 1
ATOM 691 C C . THR A 1 93 ? -2.205 2.360 9.465 1.00 97.62 93 THR A C 1
ATOM 693 O O . THR A 1 93 ? -2.616 3.170 8.640 1.00 97.62 93 THR A O 1
ATOM 696 N N . THR A 1 94 ? -2.913 2.053 10.546 1.00 97.31 94 THR A N 1
ATOM 697 C CA . THR A 1 94 ? -4.102 2.803 10.967 1.00 97.31 94 THR A CA 1
ATOM 698 C C . THR A 1 94 ? -3.768 3.918 11.966 1.00 97.31 94 THR A C 1
ATOM 700 O O . THR A 1 94 ? -4.650 4.683 12.354 1.00 97.31 94 THR A O 1
ATOM 703 N N . ALA A 1 95 ? -2.516 4.012 12.426 1.00 97.06 95 ALA A N 1
ATOM 704 C CA . ALA A 1 95 ? -2.070 4.997 13.403 1.00 97.06 95 ALA A CA 1
ATOM 705 C C . ALA A 1 95 ? -1.453 6.219 12.707 1.00 97.06 95 ALA A C 1
ATOM 707 O O . ALA A 1 95 ? -0.350 6.157 12.164 1.00 97.06 95 ALA A O 1
ATOM 708 N N . ALA A 1 96 ? -2.132 7.367 12.789 1.00 96.44 96 ALA A N 1
ATOM 709 C CA . ALA A 1 96 ? -1.636 8.617 12.206 1.00 96.44 96 ALA A CA 1
ATOM 710 C C . ALA A 1 96 ? -0.246 9.008 12.742 1.00 96.44 96 ALA A C 1
ATOM 712 O O . ALA A 1 96 ? 0.613 9.399 11.964 1.00 96.44 96 ALA A O 1
ATOM 713 N N . ALA A 1 97 ? 0.014 8.806 14.039 1.00 97.69 97 ALA A N 1
ATOM 714 C CA . ALA A 1 97 ? 1.320 9.089 14.637 1.00 97.69 97 ALA A CA 1
ATOM 715 C C . ALA A 1 97 ? 2.456 8.223 14.054 1.00 97.69 97 ALA A C 1
ATOM 717 O O . ALA A 1 97 ? 3.593 8.677 13.955 1.00 97.69 97 ALA A O 1
ATOM 718 N N . GLU A 1 98 ? 2.159 6.986 13.650 1.00 98.00 98 GLU A N 1
ATOM 719 C CA . GLU A 1 98 ? 3.142 6.098 13.028 1.00 98.00 98 GLU A CA 1
ATOM 720 C C . GLU A 1 98 ? 3.433 6.526 11.585 1.00 98.00 98 GLU A C 1
ATOM 722 O O . GLU A 1 98 ? 4.597 6.615 11.197 1.00 98.00 98 GLU A O 1
ATOM 727 N N . ARG A 1 99 ? 2.387 6.895 10.830 1.00 98.25 99 ARG A N 1
ATOM 728 C CA . ARG A 1 99 ? 2.500 7.533 9.509 1.00 98.25 99 ARG A CA 1
ATOM 729 C C . ARG A 1 99 ? 3.337 8.812 9.588 1.00 98.25 99 ARG A C 1
ATOM 731 O O . ARG A 1 99 ? 4.271 8.977 8.808 1.00 98.25 99 ARG A O 1
ATOM 738 N N . ASP A 1 100 ? 3.045 9.683 10.551 1.00 98.19 100 ASP A N 1
ATOM 739 C CA . ASP A 1 100 ? 3.748 10.955 10.750 1.00 98.19 100 ASP A CA 1
ATOM 740 C C . ASP A 1 100 ? 5.229 10.727 11.082 1.00 98.19 100 ASP A C 1
ATOM 742 O O . ASP A 1 100 ? 6.098 11.374 10.498 1.00 98.19 100 ASP A O 1
ATOM 746 N N . ASN A 1 101 ? 5.540 9.771 11.965 1.00 98.38 101 ASN A N 1
ATOM 747 C CA . ASN A 1 101 ? 6.922 9.408 12.267 1.00 98.38 101 ASN A CA 1
ATOM 748 C C . ASN A 1 101 ? 7.638 8.821 11.039 1.00 98.38 101 ASN A C 1
ATOM 750 O O . ASN A 1 101 ? 8.756 9.230 10.735 1.00 98.38 101 ASN A O 1
ATOM 754 N N . ALA A 1 102 ? 6.999 7.911 10.297 1.00 98.06 102 ALA A N 1
ATOM 755 C CA . ALA A 1 102 ? 7.566 7.330 9.080 1.00 98.06 102 ALA A CA 1
ATOM 756 C C . ALA A 1 102 ? 7.968 8.410 8.062 1.00 98.06 102 ALA A C 1
ATOM 758 O O . ALA A 1 102 ? 9.073 8.370 7.509 1.00 98.06 102 ALA A O 1
ATOM 759 N N . VAL A 1 103 ? 7.105 9.407 7.862 1.00 98.31 103 VAL A N 1
ATOM 760 C CA . VAL A 1 103 ? 7.371 10.532 6.959 1.00 98.31 103 VAL A CA 1
ATOM 761 C C . VAL A 1 103 ? 8.462 11.450 7.516 1.00 98.31 103 VAL A C 1
ATOM 763 O O . VAL A 1 103 ? 9.421 11.766 6.815 1.00 98.31 103 VAL A O 1
ATOM 766 N N . ALA A 1 104 ? 8.359 11.853 8.783 1.00 98.12 104 ALA A N 1
ATOM 767 C CA . ALA A 1 104 ? 9.241 12.861 9.365 1.00 98.12 104 ALA A CA 1
ATOM 768 C C . ALA A 1 104 ? 10.672 12.365 9.622 1.00 98.12 104 ALA A C 1
ATOM 770 O O . ALA A 1 104 ? 11.613 13.154 9.541 1.00 98.12 104 ALA A O 1
ATOM 771 N N . THR A 1 105 ? 10.850 11.086 9.964 1.00 97.94 105 THR A N 1
ATOM 772 C CA . THR A 1 105 ? 12.136 10.575 10.474 1.00 97.94 105 THR A CA 1
ATOM 773 C C . THR A 1 105 ? 12.720 9.440 9.644 1.00 97.94 105 THR A C 1
ATOM 775 O O . THR A 1 105 ? 13.931 9.219 9.682 1.00 97.94 105 THR A O 1
ATOM 778 N N . HIS A 1 106 ? 11.897 8.737 8.863 1.00 97.00 106 HIS A N 1
ATOM 779 C CA . HIS A 1 106 ? 12.323 7.532 8.152 1.00 97.00 106 HIS A CA 1
ATOM 780 C C . HIS A 1 106 ? 12.313 7.671 6.629 1.00 97.00 106 HIS A C 1
ATOM 782 O O . HIS A 1 106 ? 12.628 6.695 5.952 1.00 97.00 106 HIS A O 1
ATOM 788 N N . GLY A 1 107 ? 12.012 8.854 6.083 1.00 97.38 107 GLY A N 1
ATOM 789 C CA . GLY A 1 107 ? 12.105 9.132 4.646 1.00 97.38 107 GLY A CA 1
ATOM 790 C C . GLY A 1 107 ? 11.009 8.479 3.803 1.00 97.38 107 GLY A C 1
ATOM 791 O O . GLY A 1 107 ? 11.222 8.237 2.614 1.00 97.38 107 GLY A O 1
ATOM 792 N N . TYR A 1 108 ? 9.864 8.160 4.410 1.00 98.38 108 TYR A N 1
ATOM 793 C CA . TYR A 1 108 ? 8.667 7.791 3.660 1.00 98.38 108 TYR A CA 1
ATOM 794 C C . TYR A 1 108 ? 7.962 9.039 3.113 1.00 98.38 108 TYR A C 1
ATOM 796 O O . TYR A 1 108 ? 8.081 10.140 3.649 1.00 98.38 108 TYR A O 1
ATOM 804 N N . VAL A 1 109 ? 7.195 8.845 2.050 1.00 98.50 109 VAL A N 1
ATOM 805 C CA . VAL A 1 109 ? 6.309 9.824 1.427 1.00 98.50 109 VAL A CA 1
ATOM 806 C C . VAL A 1 109 ? 4.883 9.321 1.583 1.00 98.50 109 VAL A C 1
ATOM 808 O O . VAL A 1 109 ? 4.609 8.136 1.403 1.00 98.50 109 VAL A O 1
ATOM 811 N N . GLU A 1 110 ? 3.973 10.215 1.949 1.00 97.69 110 GLU A N 1
ATOM 812 C CA . GLU A 1 110 ? 2.566 9.866 2.079 1.00 97.69 110 GLU A CA 1
ATOM 813 C C . GLU A 1 110 ? 1.908 9.631 0.716 1.00 97.69 110 GLU A C 1
ATOM 815 O O . GLU A 1 110 ? 2.023 10.461 -0.184 1.00 97.69 110 GLU A O 1
ATOM 820 N N . GLU A 1 111 ? 1.172 8.524 0.600 1.00 97.56 111 GLU A N 1
ATOM 821 C CA . GLU A 1 111 ? 0.355 8.202 -0.577 1.00 97.56 111 GLU A CA 1
ATOM 822 C C . GLU A 1 111 ? -1.154 8.260 -0.289 1.00 97.56 111 GLU A C 1
ATOM 824 O O . GLU A 1 111 ? -1.973 8.192 -1.204 1.00 97.56 111 GLU A O 1
ATOM 829 N N . GLY A 1 112 ? -1.533 8.432 0.981 1.00 96.06 112 GLY A N 1
ATOM 830 C CA . GLY A 1 112 ? -2.908 8.658 1.416 1.00 96.06 112 GLY A CA 1
ATOM 831 C C . GLY A 1 112 ? -3.602 7.400 1.936 1.00 96.06 112 GLY A C 1
ATOM 832 O O . GLY A 1 112 ? -2.991 6.538 2.566 1.00 96.06 112 GLY A O 1
ATOM 833 N N . VAL A 1 113 ? -4.919 7.323 1.739 1.00 97.62 113 VAL A N 1
ATOM 834 C CA . VAL A 1 113 ? -5.764 6.243 2.270 1.00 97.62 113 VAL A CA 1
ATOM 835 C C . VAL A 1 113 ? -5.877 5.118 1.243 1.00 97.62 113 VAL A C 1
ATOM 837 O O . VAL A 1 113 ? -6.472 5.310 0.187 1.00 97.62 113 VAL A O 1
ATOM 840 N N . ALA A 1 114 ? -5.367 3.929 1.571 1.00 97.38 114 ALA A N 1
ATOM 841 C CA . ALA A 1 114 ? -5.472 2.754 0.702 1.00 97.38 114 ALA A CA 1
ATOM 842 C C . ALA A 1 114 ? -6.880 2.136 0.716 1.00 97.38 114 ALA A C 1
ATOM 844 O O . ALA A 1 114 ? -7.400 1.712 -0.316 1.00 97.38 114 ALA A O 1
ATOM 845 N N . CYS A 1 115 ? -7.488 2.054 1.899 1.00 97.00 115 CYS A N 1
ATOM 846 C CA . CYS A 1 115 ? -8.856 1.582 2.121 1.00 97.00 115 CYS A CA 1
ATOM 847 C C . CYS A 1 115 ? -9.303 1.936 3.549 1.00 97.00 115 CYS A C 1
ATOM 849 O O . CYS A 1 115 ? -8.577 2.596 4.289 1.00 97.00 115 CYS A O 1
ATOM 851 N N . HIS A 1 116 ? -10.494 1.497 3.949 1.00 96.94 116 HIS A N 1
ATOM 852 C CA . HIS A 1 116 ? -10.989 1.589 5.319 1.00 96.94 116 HIS A CA 1
ATOM 853 C C . HIS A 1 116 ? -11.200 0.190 5.905 1.00 96.94 116 HIS A C 1
ATOM 855 O O . HIS A 1 116 ? -11.662 -0.734 5.227 1.00 96.94 116 HIS A O 1
ATOM 861 N N . VAL A 1 117 ? -10.868 0.047 7.186 1.00 96.06 117 VAL A N 1
ATOM 862 C CA . VAL A 1 117 ? -10.899 -1.213 7.936 1.00 96.06 117 VAL A CA 1
ATOM 863 C C . VAL A 1 117 ? -11.572 -1.007 9.287 1.00 96.06 117 VAL A C 1
ATOM 865 O O . VAL A 1 117 ? -11.653 0.115 9.787 1.00 96.06 117 VAL A O 1
ATOM 868 N N . TYR A 1 118 ? -12.068 -2.078 9.902 1.00 94.38 118 TYR A N 1
ATOM 869 C CA . TYR A 1 118 ? -12.463 -1.992 11.305 1.00 94.38 118 TYR A CA 1
ATOM 870 C C . TYR A 1 118 ? -11.217 -1.802 12.184 1.00 94.38 118 TYR A C 1
ATOM 872 O O . TYR A 1 118 ? -10.194 -2.433 11.912 1.00 94.38 118 TYR A O 1
ATOM 880 N N . PRO A 1 119 ? -11.279 -0.954 13.227 1.00 91.38 119 PRO A N 1
ATOM 881 C CA . PRO A 1 119 ? -10.191 -0.837 14.186 1.00 91.38 119 PRO A CA 1
ATOM 882 C C . PRO A 1 119 ? -9.948 -2.182 14.874 1.00 91.38 119 PRO A C 1
ATOM 884 O O . PRO A 1 119 ? -10.893 -2.941 15.123 1.00 91.38 119 PRO A O 1
ATOM 887 N N . ASN A 1 120 ? -8.691 -2.451 15.228 1.00 78.94 120 ASN A N 1
ATOM 888 C CA . ASN A 1 120 ? -8.387 -3.551 16.137 1.00 78.94 120 ASN A CA 1
ATOM 889 C C . ASN A 1 120 ? -9.143 -3.339 17.460 1.00 78.94 120 ASN A C 1
ATOM 891 O O . ASN A 1 120 ? -9.260 -2.210 17.941 1.00 78.94 120 ASN A O 1
ATOM 895 N N . LYS A 1 121 ? -9.709 -4.433 17.979 1.00 56.19 121 LYS A N 1
ATOM 896 C CA . LYS A 1 121 ? -10.475 -4.476 19.231 1.00 56.19 121 LYS A CA 1
ATOM 897 C C . LYS A 1 121 ? -9.608 -4.147 20.439 1.00 56.19 121 LYS A C 1
ATOM 899 O O . LYS A 1 121 ? -8.433 -4.574 20.439 1.00 56.19 121 LYS A O 1
#

Secondary structure (DSSP, 8-state):
------------------------PPEEEEEEEEETTTTEEEEES-HHHHHHHHHHS--EEEEEEEEEESS--TT-EEEEEEEETTTTEEEEES-HHHHHHHHHHH--EEEEEEEEEPPP-

Sequence (121 aa):
MPSSGYPVQSRISSAQTGAPQTPSGSTTALLRMYNPVSRDHLYTTSAAERDNAVADFGYVDEGVACQVFATASTGTIPLLRVYKPATGDHFYTTAAAERDNAVATHGYVEEGVACHVYPNK

Organism: NCBI:txid310353

InterPro domains:
  IPR043708 Domain of unknown function DUF5648 [PF18885] (22-117)

Solvent-accessible surface area (backbone atoms only — not comparable to full-atom values): 7465 Å² total; per-residue (Å²): 140,88,85,86,83,87,86,92,80,92,80,76,86,78,76,87,79,87,70,89,74,72,76,76,60,70,67,41,56,30,36,32,28,40,23,84,84,64,68,24,58,52,71,37,64,48,67,69,58,52,53,48,35,41,74,76,67,64,28,42,84,72,46,70,75,49,77,35,24,75,55,90,40,87,80,43,42,56,32,35,33,30,37,24,81,92,62,61,40,58,48,77,43,72,48,66,70,57,54,51,46,36,39,75,77,67,63,30,44,84,74,47,71,56,31,19,41,70,68,86,131

Mean predicted aligned error: 10.14 Å

Foldseek 3Di:
DDDDDDDDDDDDDPPPDDDPPQPPQDWAFWWWWAAPVLRAIDTARDPVVVVCCVPPVRIHTPGGPDIFHADDHPQKAFWWWWAAPVRRYIDTDRDPVVVVCCVPPVRIGTPGGRGIDHDDD